Protein AF-A0A8D8A3Y2-F1 (afdb_monomer_lite)

Secondary structure (DSSP, 8-state):
---TTHHHHHHHHHHHHHHHHHHHHHHHHHHHHHTGGGGGSGGG-HHHHHHHHHHHTTTTS-HHHHHHHHHHHHHHHHHHHHTTPPPPGGGGGGHHHHSS--------SSHHHHHHH-

pLDDT: mean 88.88, std 10.58, range [57.19, 98.06]

Radius of gyration: 21.02 Å; chains: 1; bounding box: 39×53×50 Å

Foldseek 3Di:
DDCVCVLVVLLVVLQCLLVVLVVQLVVLVVVLVVVPPVSVDVVVVSVVSNVVSPVSCPPPHHSVRSNVSNVVSLVVQLVCLLVVHDGDPVNNVSVVVSPPPDPDQPDDPDPVSVVVVD

Organism: Culex pipiens (NCBI:txid7175)

InterPro domains:
  IPR012258 Acyl-CoA oxidase [PTHR10909] (6-107)
  IPR036250 Acyl-CoA dehydrogenase-like, C-terminal [SSF47203] (2-96)
  IPR055060 Acyl-CoA oxidase, C-alpha1 domain [PF22924] (3-75)

Sequence (118 aa):
GNTDRLPELHAMACCLKAVSSADTAAGVEVCRLSCGGHGYLTSANFLSMYGLATAASTYEGENTVLYLQTARYLVKVWNQALKGQQLMPTVRYLEQYATKSVKRFAWSDSTPVIIEAF

Structure (mmCIF, N/CA/C/O backbone):
data_AF-A0A8D8A3Y2-F1
#
_entry.id   AF-A0A8D8A3Y2-F1
#
loop_
_atom_site.group_PDB
_atom_site.id
_atom_site.type_symbol
_atom_site.label_atom_id
_atom_site.label_alt_id
_atom_site.label_comp_id
_atom_site.label_asym_id
_atom_site.label_entity_id
_atom_site.label_seq_id
_atom_site.pdbx_PDB_ins_code
_atom_site.Cartn_x
_atom_site.Cartn_y
_atom_site.Cartn_z
_atom_site.occupancy
_atom_site.B_iso_or_equiv
_atom_site.auth_seq_id
_atom_site.auth_comp_id
_atom_site.auth_asym_id
_atom_site.auth_atom_id
_atom_site.pdbx_PDB_model_num
ATOM 1 N N . GLY A 1 1 ? -8.765 22.107 18.031 1.00 63.91 1 GLY A N 1
ATOM 2 C CA . GLY A 1 1 ? -9.186 21.568 16.721 1.00 63.91 1 GLY A CA 1
ATOM 3 C C . GLY A 1 1 ? -9.783 20.192 16.928 1.00 63.91 1 GLY A C 1
ATOM 4 O O . GLY A 1 1 ? -9.346 19.517 17.847 1.00 63.91 1 GLY A O 1
ATOM 5 N N . ASN A 1 2 ? -10.790 19.800 16.145 1.00 73.88 2 ASN A N 1
ATOM 6 C CA . ASN A 1 2 ? -11.440 18.492 16.278 1.00 73.88 2 ASN A CA 1
ATOM 7 C C . ASN A 1 2 ? -10.566 17.393 15.639 1.00 73.88 2 ASN A C 1
ATOM 9 O O . ASN A 1 2 ? -10.385 17.387 14.423 1.00 73.88 2 ASN A O 1
ATOM 13 N N . THR A 1 3 ? -10.018 16.488 16.452 1.00 83.19 3 THR A N 1
ATOM 14 C CA . THR A 1 3 ? -9.116 15.405 16.018 1.00 83.19 3 THR A CA 1
ATOM 15 C C . THR A 1 3 ? -9.783 14.030 15.972 1.00 83.19 3 THR A C 1
ATOM 17 O O . THR A 1 3 ? -9.106 13.037 15.717 1.00 83.19 3 THR A O 1
ATOM 20 N N . ASP A 1 4 ? -11.099 13.946 16.175 1.00 83.44 4 ASP A N 1
ATOM 21 C CA . ASP A 1 4 ? -11.809 12.666 16.309 1.00 83.44 4 ASP A CA 1
ATOM 22 C C . ASP A 1 4 ? -11.752 11.815 15.029 1.00 83.44 4 ASP A C 1
ATOM 24 O O . ASP A 1 4 ? -11.751 10.587 15.085 1.00 83.44 4 ASP A O 1
ATOM 28 N N . ARG A 1 5 ? -11.632 12.465 13.863 1.00 86.62 5 ARG A N 1
ATOM 29 C CA . ARG A 1 5 ? -11.546 11.812 12.542 1.00 86.62 5 ARG A CA 1
ATOM 30 C C . ARG A 1 5 ? -10.128 11.464 12.098 1.00 86.62 5 ARG A C 1
ATOM 32 O O . ARG A 1 5 ? -9.951 10.812 11.073 1.00 86.62 5 ARG A O 1
ATOM 39 N N . LEU A 1 6 ? -9.108 11.892 12.839 1.00 91.31 6 LEU A N 1
ATOM 40 C CA . LEU A 1 6 ? -7.716 11.674 12.450 1.00 91.31 6 LEU A CA 1
ATOM 41 C C . LEU A 1 6 ? -7.354 10.179 12.315 1.00 91.31 6 LEU A C 1
ATOM 43 O O . LEU A 1 6 ? -6.690 9.833 11.338 1.00 91.31 6 LEU A O 1
ATOM 47 N N . PRO A 1 7 ? -7.813 9.270 13.205 1.00 90.75 7 PRO A N 1
ATOM 48 C CA . PRO A 1 7 ? -7.536 7.841 13.059 1.00 90.75 7 PRO A CA 1
ATOM 49 C C . PRO A 1 7 ? -8.178 7.221 11.811 1.00 90.75 7 PRO A C 1
ATOM 51 O O . PRO A 1 7 ? -7.564 6.371 11.173 1.00 90.75 7 PRO A O 1
ATOM 54 N N . GLU A 1 8 ? -9.392 7.656 11.460 1.00 91.12 8 GLU A N 1
ATOM 55 C CA . GLU A 1 8 ? -10.097 7.210 10.251 1.00 91.12 8 GLU A CA 1
ATOM 56 C C . GLU A 1 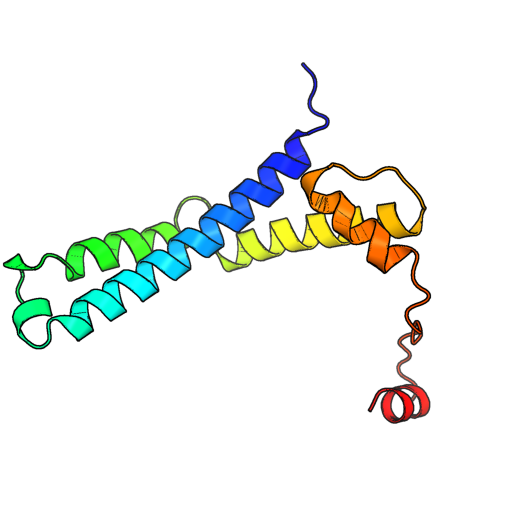8 ? -9.361 7.681 8.996 1.00 91.12 8 GLU A C 1
ATOM 58 O O . GLU A 1 8 ? -9.047 6.877 8.120 1.00 91.12 8 GLU A O 1
ATOM 63 N N . LEU A 1 9 ? -9.018 8.972 8.944 1.00 93.62 9 LEU A N 1
ATOM 64 C CA . LEU A 1 9 ? -8.286 9.554 7.824 1.00 93.62 9 LEU A CA 1
ATOM 65 C C . LEU A 1 9 ? -6.934 8.864 7.616 1.00 93.62 9 LEU A C 1
ATOM 67 O O . LEU A 1 9 ? -6.591 8.525 6.487 1.00 93.62 9 LEU A O 1
ATOM 71 N N . HIS A 1 10 ? -6.187 8.624 8.696 1.00 94.75 10 HIS A N 1
ATOM 72 C CA . HIS A 1 10 ? -4.898 7.943 8.629 1.00 94.75 10 HIS A CA 1
ATOM 73 C C . HIS A 1 10 ? -5.041 6.514 8.090 1.00 94.75 10 HIS A C 1
ATOM 75 O O . HIS A 1 10 ? -4.359 6.154 7.136 1.00 94.75 10 HIS A O 1
ATOM 81 N N . ALA A 1 11 ? -5.968 5.718 8.635 1.00 94.75 11 ALA A N 1
ATOM 82 C CA . ALA A 1 11 ? -6.171 4.342 8.185 1.00 94.75 11 ALA A CA 1
ATOM 83 C C . ALA A 1 11 ? -6.590 4.255 6.707 1.00 94.75 11 ALA A C 1
ATOM 85 O O . ALA A 1 11 ? -6.135 3.355 5.995 1.00 94.75 11 ALA A O 1
ATOM 86 N N . MET A 1 12 ? -7.423 5.195 6.246 1.00 94.50 12 MET A N 1
ATOM 87 C CA . MET A 1 12 ? -7.839 5.303 4.846 1.00 94.50 12 MET A CA 1
ATOM 88 C C . MET A 1 12 ? -6.687 5.725 3.935 1.00 94.50 12 MET A C 1
ATOM 90 O O . MET A 1 12 ? -6.505 5.122 2.880 1.00 94.50 12 MET A O 1
ATOM 94 N N . ALA A 1 13 ? -5.884 6.711 4.341 1.00 95.44 13 ALA A N 1
ATOM 95 C CA . ALA A 1 13 ? -4.725 7.162 3.576 1.00 95.44 13 ALA A CA 1
ATOM 96 C C . ALA A 1 13 ? -3.676 6.048 3.424 1.00 95.44 13 ALA A C 1
ATOM 98 O O . ALA A 1 13 ? -3.207 5.804 2.313 1.00 95.44 13 ALA A O 1
ATOM 99 N N . CYS A 1 14 ? -3.371 5.323 4.508 1.00 96.12 14 CYS A N 1
ATOM 100 C CA . CYS A 1 14 ? -2.452 4.182 4.482 1.00 96.12 14 CYS A CA 1
ATOM 101 C C . CYS A 1 14 ? -2.935 3.089 3.521 1.00 96.12 14 CYS A C 1
ATOM 103 O O . CYS A 1 14 ? -2.165 2.620 2.685 1.00 96.12 14 CYS A O 1
ATOM 105 N N . CYS A 1 15 ? -4.222 2.730 3.599 1.00 96.06 15 CYS A N 1
ATOM 106 C CA . CYS A 1 15 ? -4.827 1.735 2.716 1.00 96.06 15 CYS A CA 1
ATOM 107 C C . CYS A 1 15 ? -4.765 2.177 1.252 1.00 96.06 15 CYS A C 1
ATOM 109 O O . CYS A 1 15 ? -4.263 1.451 0.398 1.00 96.06 15 CYS A O 1
ATOM 111 N N . LEU A 1 16 ? -5.227 3.398 0.968 1.00 96.19 16 LEU A N 1
ATOM 112 C CA . LEU A 1 16 ? -5.289 3.929 -0.387 1.00 96.19 16 LEU A CA 1
ATOM 113 C C . LEU A 1 16 ? -3.903 3.996 -1.022 1.00 96.19 16 LEU A C 1
ATOM 115 O O . LEU A 1 16 ? -3.745 3.595 -2.172 1.00 96.19 16 LEU A O 1
ATOM 119 N N . LYS A 1 17 ? -2.888 4.451 -0.282 1.00 95.69 17 LYS A N 1
ATOM 120 C CA . LYS A 1 17 ? -1.511 4.488 -0.775 1.00 95.69 17 LYS A CA 1
ATOM 121 C C . LYS A 1 17 ? -0.984 3.085 -1.076 1.00 95.69 17 LYS A C 1
ATOM 123 O O . LYS A 1 17 ? -0.383 2.880 -2.129 1.00 95.69 17 LYS A O 1
ATOM 128 N N . ALA A 1 18 ? -1.215 2.121 -0.183 1.00 96.50 18 ALA A N 1
ATOM 129 C CA . ALA A 1 18 ? -0.726 0.756 -0.364 1.00 96.50 18 ALA A CA 1
ATOM 130 C C . ALA A 1 18 ? -1.373 0.061 -1.574 1.00 96.50 18 ALA A C 1
ATOM 132 O O . ALA A 1 18 ? -0.668 -0.543 -2.380 1.00 96.50 18 ALA A O 1
ATOM 133 N N . VAL A 1 19 ? -2.691 0.213 -1.743 1.00 96.69 19 VAL A N 1
ATOM 134 C CA . VAL A 1 19 ? -3.431 -0.352 -2.883 1.00 96.69 19 VAL A CA 1
ATOM 135 C C . VAL A 1 19 ? -3.040 0.345 -4.182 1.00 96.69 19 VAL A C 1
ATOM 137 O O . VAL A 1 19 ? -2.601 -0.308 -5.121 1.00 96.69 19 VAL A O 1
ATOM 140 N N . SER A 1 20 ? -3.124 1.677 -4.231 1.00 96.62 20 SER A N 1
ATOM 141 C CA . SER A 1 20 ? -2.854 2.425 -5.467 1.00 96.62 20 SER A CA 1
ATOM 142 C C . SER A 1 20 ? -1.424 2.246 -5.975 1.00 96.62 20 SER A C 1
ATOM 144 O O . SER A 1 20 ? -1.232 2.125 -7.182 1.00 96.62 20 SER A O 1
ATOM 146 N N . SER A 1 21 ? -0.420 2.192 -5.094 1.00 96.00 21 SER A N 1
ATOM 147 C CA . SER A 1 21 ? 0.973 1.953 -5.503 1.00 96.00 21 SER A CA 1
ATOM 148 C C . SER A 1 21 ? 1.177 0.548 -6.076 1.00 96.00 21 SER A C 1
ATOM 150 O O . SER A 1 21 ? 1.783 0.409 -7.141 1.00 96.00 21 SER A O 1
ATOM 152 N N . ALA A 1 22 ? 0.618 -0.478 -5.426 1.00 96.06 22 ALA A N 1
ATOM 153 C CA . ALA A 1 22 ? 0.677 -1.857 -5.904 1.00 96.06 22 ALA A CA 1
ATOM 154 C C . ALA A 1 22 ? -0.033 -2.020 -7.260 1.00 96.06 22 ALA A C 1
ATOM 156 O O . ALA A 1 22 ? 0.555 -2.552 -8.205 1.00 96.06 22 ALA A O 1
ATOM 157 N N . ASP A 1 23 ? -1.252 -1.490 -7.378 1.00 97.50 23 ASP A N 1
ATOM 158 C CA . ASP A 1 23 ? -2.044 -1.542 -8.608 1.00 97.50 23 ASP A CA 1
ATOM 159 C C . ASP A 1 23 ? -1.379 -0.763 -9.743 1.00 97.50 23 ASP A C 1
ATOM 161 O O . ASP A 1 23 ? -1.372 -1.218 -10.884 1.00 97.50 23 ASP A O 1
ATOM 165 N N . THR A 1 24 ? -0.767 0.387 -9.449 1.00 97.06 24 THR A N 1
ATOM 166 C CA . THR A 1 24 ? -0.041 1.168 -10.460 1.00 97.06 24 THR A CA 1
ATOM 167 C C . THR A 1 24 ? 1.155 0.385 -10.992 1.00 97.06 24 THR A C 1
ATOM 169 O O . THR A 1 24 ? 1.346 0.326 -12.205 1.00 97.06 24 THR A O 1
ATOM 172 N N . ALA A 1 25 ? 1.945 -0.252 -10.122 1.00 96.69 25 ALA A N 1
ATOM 173 C CA . ALA A 1 25 ? 3.085 -1.058 -10.554 1.00 96.69 25 ALA A CA 1
ATOM 174 C C . ALA A 1 25 ? 2.641 -2.234 -11.443 1.00 96.69 25 ALA A C 1
ATOM 176 O O . ALA A 1 25 ? 3.206 -2.441 -12.518 1.00 96.69 25 ALA A O 1
ATOM 177 N N . ALA A 1 26 ? 1.586 -2.949 -11.042 1.00 97.69 26 ALA A N 1
ATOM 178 C CA . ALA A 1 26 ? 1.014 -4.034 -11.836 1.00 97.69 26 ALA A CA 1
ATOM 179 C C . ALA A 1 26 ? 0.439 -3.532 -13.173 1.00 97.69 26 ALA A C 1
ATOM 181 O O . ALA A 1 26 ? 0.697 -4.115 -14.225 1.00 97.69 26 ALA A O 1
ATOM 182 N N . GLY A 1 27 ? -0.299 -2.422 -13.151 1.00 98.00 27 GLY A N 1
ATOM 183 C CA . GLY A 1 27 ? -0.918 -1.823 -14.330 1.00 98.00 27 GLY A CA 1
ATOM 184 C C . GLY A 1 27 ? 0.104 -1.351 -15.361 1.00 98.00 27 GLY A C 1
ATOM 185 O O . GLY A 1 27 ? -0.071 -1.601 -16.552 1.00 98.00 27 GLY A O 1
ATOM 186 N N . VAL A 1 28 ? 1.205 -0.731 -14.923 1.00 97.62 28 VAL A N 1
ATOM 187 C CA . VAL A 1 28 ? 2.300 -0.326 -15.820 1.00 97.62 28 VAL A CA 1
ATOM 188 C C . VAL A 1 28 ? 2.890 -1.537 -16.541 1.00 97.62 28 VAL A C 1
ATOM 190 O O . VAL A 1 28 ? 3.122 -1.468 -17.748 1.00 97.62 28 VAL A O 1
ATOM 193 N N . GLU A 1 29 ? 3.084 -2.654 -15.840 1.00 96.88 29 GLU A N 1
ATOM 194 C CA . GLU A 1 29 ? 3.625 -3.870 -16.448 1.00 96.88 29 GLU A CA 1
ATOM 195 C C . GLU A 1 29 ? 2.643 -4.505 -17.442 1.00 96.88 29 GLU A C 1
ATOM 197 O O . GLU A 1 29 ? 3.037 -4.889 -18.545 1.00 96.88 29 GLU A O 1
ATOM 202 N N . VAL A 1 30 ? 1.348 -4.535 -17.115 1.00 98.06 30 VAL A N 1
ATOM 203 C CA . VAL A 1 30 ? 0.300 -4.989 -18.043 1.00 98.06 30 VAL A CA 1
ATOM 204 C C . VAL A 1 30 ? 0.283 -4.132 -19.312 1.00 98.06 30 VAL A C 1
ATOM 206 O O . VAL A 1 30 ? 0.256 -4.672 -20.421 1.00 98.06 30 VAL A O 1
ATOM 209 N N . CYS A 1 31 ? 0.355 -2.806 -19.178 1.00 97.06 31 CYS A N 1
ATOM 210 C CA . CYS A 1 31 ? 0.430 -1.890 -20.316 1.00 97.06 31 CYS A CA 1
ATOM 211 C C . CYS A 1 31 ? 1.691 -2.132 -21.157 1.00 97.06 31 CYS A C 1
ATOM 213 O O . CYS A 1 31 ? 1.603 -2.220 -22.382 1.00 97.06 31 CYS A O 1
ATOM 215 N N . ARG A 1 32 ? 2.850 -2.313 -20.510 1.00 97.44 32 ARG A N 1
ATOM 216 C CA . ARG A 1 32 ? 4.118 -2.601 -21.189 1.00 97.44 32 ARG A CA 1
ATOM 217 C C . ARG A 1 32 ? 4.035 -3.880 -22.021 1.00 97.44 32 ARG A C 1
ATOM 219 O O . ARG A 1 32 ? 4.433 -3.878 -23.185 1.00 97.44 32 ARG A O 1
ATOM 226 N N . LEU A 1 33 ? 3.506 -4.956 -21.437 1.00 96.88 33 LEU A N 1
ATOM 227 C CA . LEU A 1 33 ? 3.328 -6.248 -22.103 1.00 96.88 33 LEU A CA 1
ATOM 228 C C . LEU A 1 33 ? 2.323 -6.166 -23.258 1.00 96.88 33 LEU A C 1
ATOM 230 O O . LEU A 1 33 ? 2.547 -6.765 -24.309 1.00 96.88 33 LEU A O 1
ATOM 234 N N . SER A 1 34 ? 1.264 -5.370 -23.101 1.00 97.19 34 SER A N 1
ATOM 235 C CA . SER A 1 34 ? 0.247 -5.151 -24.139 1.00 97.19 34 SER A CA 1
ATOM 236 C C . SER A 1 34 ? 0.810 -4.473 -25.395 1.00 97.19 34 SER A C 1
ATOM 238 O O . SER A 1 34 ? 0.292 -4.67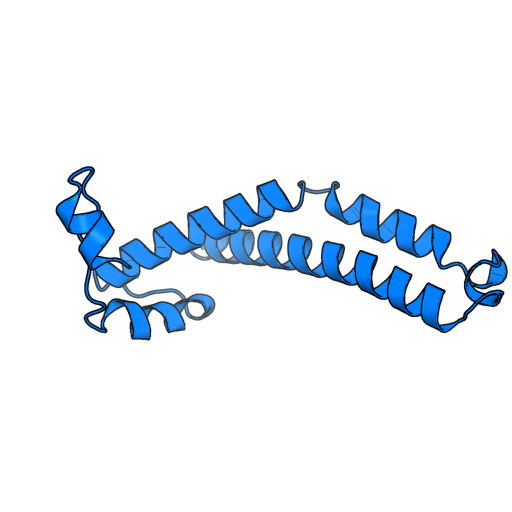5 -26.490 1.00 97.19 34 SER A O 1
ATOM 240 N N . CYS A 1 35 ? 1.901 -3.712 -25.268 1.00 96.06 35 CYS A N 1
ATOM 241 C CA . CYS A 1 35 ? 2.604 -3.096 -26.397 1.00 96.06 35 CYS A CA 1
ATOM 242 C C . CYS A 1 35 ? 3.614 -4.033 -27.096 1.00 96.06 35 CYS A C 1
ATOM 244 O O . CYS A 1 35 ? 4.275 -3.620 -28.056 1.00 96.06 35 CYS A O 1
ATOM 246 N N . GLY A 1 36 ? 3.772 -5.278 -26.632 1.00 95.81 36 GLY A N 1
ATOM 247 C CA . GLY A 1 36 ? 4.735 -6.236 -27.177 1.00 95.81 36 GLY A CA 1
ATOM 248 C C . GLY A 1 36 ? 6.175 -5.709 -27.139 1.00 95.81 36 GLY A C 1
ATOM 249 O O . GLY A 1 36 ? 6.587 -5.040 -26.192 1.00 95.81 36 GLY A O 1
ATOM 250 N N . GLY A 1 37 ? 6.955 -5.977 -28.193 1.00 95.19 37 GLY A N 1
ATOM 251 C CA . GLY A 1 37 ? 8.360 -5.551 -28.272 1.00 95.19 37 GLY A CA 1
ATOM 252 C C . GLY A 1 37 ? 8.563 -4.031 -28.199 1.00 95.19 37 GLY A C 1
ATOM 253 O O . GLY A 1 37 ? 9.553 -3.573 -27.633 1.00 95.19 37 GLY A O 1
ATOM 254 N N . HIS A 1 38 ? 7.601 -3.239 -28.685 1.00 95.38 38 HIS A N 1
ATOM 255 C CA . HIS A 1 38 ? 7.670 -1.775 -28.616 1.00 95.38 38 HIS A CA 1
ATOM 256 C C . HIS A 1 38 ? 7.601 -1.257 -27.177 1.00 95.38 38 HIS A C 1
ATOM 258 O O . HIS A 1 38 ? 8.191 -0.223 -26.876 1.00 95.38 38 HIS A O 1
ATOM 264 N N . GLY A 1 39 ? 6.950 -1.998 -26.273 1.00 95.12 39 GLY A N 1
ATOM 265 C CA . GLY A 1 39 ? 6.908 -1.667 -24.850 1.00 95.12 39 GLY A CA 1
ATOM 266 C C . GLY A 1 39 ? 8.274 -1.749 -24.158 1.00 95.12 39 GLY A C 1
ATOM 267 O O . GLY A 1 39 ? 8.437 -1.187 -23.079 1.00 95.12 39 GLY A O 1
ATOM 268 N N . TYR A 1 40 ? 9.264 -2.420 -24.761 1.00 94.94 40 TYR A N 1
ATOM 269 C CA . TYR A 1 40 ? 10.633 -2.495 -24.235 1.00 94.94 40 TYR A CA 1
ATOM 270 C C . TYR A 1 40 ? 11.519 -1.321 -24.680 1.00 94.94 40 TYR A C 1
ATOM 272 O O . TYR A 1 40 ? 12.604 -1.117 -24.138 1.00 94.94 40 TYR A O 1
ATOM 280 N N . LEU A 1 41 ? 11.077 -0.534 -25.664 1.00 96.25 41 LEU A N 1
ATOM 281 C CA . LEU A 1 41 ? 11.838 0.616 -26.134 1.00 96.25 41 LEU A CA 1
ATOM 282 C C . LEU A 1 41 ? 11.836 1.724 -25.079 1.00 96.25 41 LEU A C 1
ATOM 284 O O . LEU A 1 41 ? 10.800 2.045 -24.498 1.00 96.25 41 LEU A O 1
ATOM 288 N N . THR A 1 42 ? 12.976 2.394 -24.909 1.00 94.75 42 THR A N 1
ATOM 289 C CA . THR A 1 42 ? 13.092 3.571 -24.032 1.00 94.75 42 THR A CA 1
ATOM 290 C C . THR A 1 42 ? 12.082 4.662 -24.401 1.00 94.75 42 THR A C 1
ATOM 292 O O . THR A 1 42 ? 11.579 5.355 -23.522 1.00 94.75 42 THR A O 1
ATOM 295 N N . SER A 1 43 ? 11.709 4.770 -25.683 1.00 95.25 43 SER A N 1
ATOM 296 C CA . SER A 1 43 ? 10.686 5.705 -26.166 1.00 95.25 43 SER A CA 1
ATOM 297 C C . SER A 1 43 ? 9.282 5.437 -25.611 1.00 95.25 43 SER A C 1
ATOM 299 O O . SER A 1 43 ? 8.478 6.361 -25.562 1.00 95.25 43 SER A O 1
ATOM 301 N N . ALA A 1 44 ? 8.976 4.205 -25.187 1.00 94.44 44 ALA A N 1
ATOM 302 C CA . ALA A 1 44 ? 7.703 3.858 -24.551 1.00 94.44 44 ALA A CA 1
ATOM 303 C C . ALA A 1 44 ? 7.670 4.204 -23.049 1.00 94.44 44 ALA A C 1
ATOM 305 O O . ALA A 1 44 ? 6.603 4.219 -22.446 1.00 94.44 44 ALA A O 1
ATOM 306 N N . ASN A 1 45 ? 8.829 4.488 -22.440 1.00 95.94 45 ASN A N 1
ATOM 307 C CA . ASN A 1 45 ? 9.003 4.989 -21.070 1.00 95.94 45 ASN A CA 1
ATOM 308 C C . ASN A 1 45 ? 8.400 4.135 -19.923 1.00 95.94 45 ASN A C 1
ATOM 310 O O . ASN A 1 45 ? 8.422 4.550 -18.763 1.00 95.94 45 ASN A O 1
ATOM 314 N N . PHE A 1 46 ? 7.920 2.919 -20.201 1.00 97.06 46 PHE A N 1
ATOM 315 C CA . PHE A 1 46 ? 7.323 2.045 -19.185 1.00 97.06 46 PHE A CA 1
ATOM 316 C C . PHE A 1 46 ? 8.300 1.653 -18.070 1.00 97.06 46 PHE A C 1
ATOM 318 O O . PHE A 1 46 ? 7.886 1.549 -16.920 1.00 97.06 46 PHE A O 1
ATOM 325 N N . LEU A 1 47 ? 9.594 1.489 -18.371 1.00 93.75 47 LEU A N 1
ATOM 326 C CA . LEU A 1 47 ? 10.603 1.133 -17.366 1.00 93.75 47 LEU A CA 1
ATOM 327 C C . LEU A 1 47 ? 10.744 2.214 -16.282 1.00 93.75 47 LEU A C 1
ATOM 329 O O . LEU A 1 47 ? 10.764 1.900 -15.093 1.00 93.75 47 LEU A O 1
ATOM 333 N N . SER A 1 48 ? 10.782 3.488 -16.682 1.00 95.94 48 SER A N 1
ATOM 334 C CA . SER A 1 48 ? 10.851 4.621 -15.751 1.00 95.94 48 SER A CA 1
ATOM 335 C C . SER A 1 48 ? 9.582 4.723 -14.906 1.00 95.94 48 SER A C 1
ATOM 337 O O . SER A 1 48 ? 9.655 4.910 -13.692 1.00 95.94 48 SER A O 1
ATOM 339 N N . MET A 1 49 ? 8.412 4.560 -15.535 1.00 95.94 49 MET A N 1
ATOM 340 C CA . MET A 1 49 ? 7.123 4.569 -14.836 1.00 95.94 49 MET A CA 1
ATOM 341 C C . MET A 1 49 ? 7.028 3.431 -13.816 1.00 95.94 49 MET A C 1
ATOM 343 O O . MET A 1 49 ? 6.598 3.653 -12.687 1.00 95.94 49 MET A O 1
ATOM 347 N N . TYR A 1 50 ? 7.477 2.231 -14.189 1.00 96.94 50 TYR A N 1
ATOM 348 C CA . TYR A 1 50 ? 7.493 1.069 -13.308 1.00 96.94 50 TYR A CA 1
ATOM 349 C C . TYR A 1 50 ? 8.444 1.281 -12.124 1.00 96.94 50 TYR A C 1
ATOM 351 O O . TYR A 1 50 ? 8.090 0.986 -10.983 1.00 96.94 50 TYR A O 1
ATOM 359 N N . GLY A 1 51 ? 9.620 1.870 -12.366 1.00 95.88 51 GLY A N 1
ATOM 360 C CA . GLY A 1 51 ? 10.561 2.248 -11.311 1.00 95.88 51 GLY A CA 1
ATOM 361 C C . GLY A 1 51 ? 9.950 3.218 -10.295 1.00 95.88 51 GLY A C 1
ATOM 362 O O . GLY A 1 51 ? 10.058 2.995 -9.094 1.00 95.88 51 GLY A O 1
ATOM 363 N N . LEU A 1 52 ? 9.238 4.250 -10.757 1.00 94.75 52 LEU A N 1
ATOM 364 C CA . LEU A 1 52 ? 8.553 5.195 -9.866 1.00 94.75 52 LEU A CA 1
ATOM 365 C C . LEU A 1 52 ? 7.413 4.531 -9.081 1.00 94.75 52 LEU A C 1
ATOM 367 O O . LEU A 1 52 ? 7.294 4.740 -7.874 1.00 94.75 52 LEU A O 1
ATOM 371 N N . ALA A 1 53 ? 6.598 3.713 -9.749 1.00 94.31 53 ALA A N 1
ATOM 372 C CA . ALA A 1 53 ? 5.470 3.027 -9.123 1.00 94.31 53 ALA A CA 1
ATOM 373 C C . ALA A 1 53 ? 5.921 2.030 -8.042 1.00 94.31 53 ALA A C 1
ATOM 375 O O . ALA A 1 53 ? 5.375 2.009 -6.942 1.00 94.31 53 ALA A O 1
ATOM 376 N N . THR A 1 54 ? 6.958 1.240 -8.323 1.00 95.38 54 THR A N 1
ATOM 377 C CA . THR A 1 54 ? 7.517 0.275 -7.361 1.00 95.38 54 THR A CA 1
ATOM 378 C C . THR A 1 54 ? 8.227 0.960 -6.198 1.00 95.38 54 THR A C 1
ATOM 380 O O . THR A 1 54 ? 8.119 0.506 -5.060 1.00 95.38 54 THR A O 1
ATOM 383 N N . ALA A 1 55 ? 8.896 2.087 -6.442 1.00 95.75 55 ALA A N 1
ATOM 384 C CA . ALA A 1 55 ? 9.503 2.879 -5.380 1.00 95.75 55 ALA A CA 1
ATOM 385 C C . ALA A 1 55 ? 8.442 3.479 -4.438 1.00 95.75 55 ALA A C 1
ATOM 387 O O . ALA A 1 55 ? 8.612 3.456 -3.214 1.00 95.75 55 ALA A O 1
ATOM 388 N N . ALA A 1 56 ? 7.301 3.916 -4.987 1.00 93.69 56 ALA A N 1
ATOM 389 C CA . ALA A 1 56 ? 6.161 4.380 -4.201 1.00 93.69 56 ALA A CA 1
ATOM 390 C C . ALA A 1 56 ? 5.615 3.301 -3.254 1.00 93.69 56 ALA A C 1
ATOM 392 O O . ALA A 1 56 ? 5.108 3.655 -2.199 1.00 93.69 56 ALA A O 1
ATOM 393 N N . SER A 1 57 ? 5.774 2.004 -3.539 1.00 93.62 57 SER A N 1
ATOM 394 C CA . SER A 1 57 ? 5.392 0.923 -2.611 1.00 93.62 57 SER A CA 1
ATOM 395 C C . SER A 1 57 ? 6.224 0.885 -1.320 1.00 93.62 57 SER A C 1
ATOM 397 O O . SER A 1 57 ? 5.796 0.290 -0.332 1.00 93.62 57 SER A O 1
ATOM 399 N N . THR A 1 58 ? 7.382 1.550 -1.299 1.00 94.56 58 THR A N 1
ATOM 400 C CA . THR A 1 58 ? 8.311 1.566 -0.156 1.00 94.56 58 THR A CA 1
ATOM 401 C C . THR A 1 58 ? 8.369 2.931 0.525 1.00 94.56 58 THR A C 1
ATOM 403 O O . 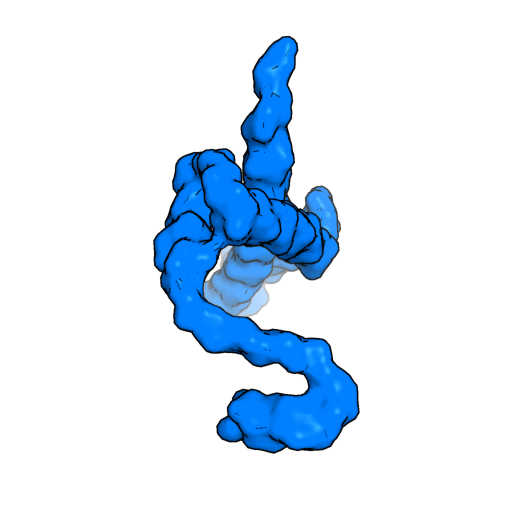THR A 1 58 ? 8.393 3.014 1.754 1.00 94.56 58 THR A O 1
ATOM 406 N N . TYR A 1 59 ? 8.391 4.013 -0.255 1.00 89.31 59 TYR A N 1
ATOM 407 C CA . TYR A 1 59 ? 8.429 5.373 0.285 1.00 89.31 59 TYR A CA 1
ATOM 408 C C . TYR A 1 59 ? 7.124 5.712 1.024 1.00 89.31 59 TYR A C 1
ATOM 410 O O . TYR A 1 59 ? 6.067 5.156 0.725 1.00 89.31 59 TYR A O 1
ATOM 418 N N . GLU A 1 60 ? 7.204 6.595 2.025 1.00 89.69 60 GLU A N 1
ATOM 419 C CA . GLU A 1 60 ? 6.075 6.987 2.897 1.00 89.69 60 GLU A CA 1
ATOM 420 C C . GLU A 1 60 ? 5.413 5.826 3.675 1.00 89.69 60 GLU A C 1
ATOM 422 O O . GLU A 1 60 ? 4.303 5.949 4.192 1.00 89.69 60 GLU A O 1
ATOM 427 N N . GLY A 1 61 ? 6.113 4.692 3.785 1.00 91.75 61 GLY A N 1
ATOM 428 C CA . GLY A 1 61 ? 5.675 3.493 4.492 1.00 91.75 61 GLY A CA 1
ATOM 429 C C . GLY A 1 61 ? 5.540 2.306 3.549 1.00 91.75 61 GLY A C 1
ATOM 430 O O . GLY A 1 61 ? 4.864 2.384 2.527 1.00 91.75 61 GLY A O 1
ATOM 431 N N . GLU A 1 62 ? 6.173 1.192 3.901 1.00 96.38 62 GLU A N 1
ATOM 432 C CA . GLU A 1 62 ? 6.087 -0.041 3.119 1.00 96.38 62 GLU A CA 1
ATOM 433 C C . GLU A 1 62 ? 4.649 -0.586 3.129 1.00 96.38 62 GLU A C 1
ATOM 435 O O . GLU A 1 62 ? 3.955 -0.540 4.149 1.00 96.38 62 GLU A O 1
ATOM 440 N N . ASN A 1 63 ? 4.179 -1.063 1.976 1.00 94.75 63 ASN A N 1
ATOM 441 C CA . ASN A 1 63 ? 2.774 -1.415 1.769 1.00 94.75 63 ASN A CA 1
ATOM 442 C C . ASN A 1 63 ? 2.228 -2.417 2.798 1.00 94.75 63 ASN A C 1
ATOM 444 O O . ASN A 1 63 ? 1.132 -2.211 3.315 1.00 94.75 63 ASN A O 1
ATOM 448 N N . THR A 1 64 ? 2.980 -3.456 3.160 1.00 96.06 64 THR A N 1
ATOM 449 C CA . THR A 1 64 ? 2.584 -4.433 4.188 1.00 96.06 64 THR A CA 1
ATOM 450 C C . THR A 1 64 ? 2.430 -3.775 5.556 1.00 96.06 64 THR A C 1
ATOM 452 O O . THR A 1 64 ? 1.438 -4.006 6.252 1.00 96.06 64 THR A O 1
ATOM 455 N N . VAL A 1 65 ? 3.358 -2.897 5.942 1.00 97.00 65 VAL A N 1
ATOM 456 C CA . VAL A 1 65 ? 3.258 -2.120 7.187 1.00 97.00 65 VAL A CA 1
ATOM 457 C C . VAL A 1 65 ? 2.007 -1.237 7.196 1.00 97.00 65 VAL A C 1
ATOM 459 O O . VAL A 1 65 ? 1.302 -1.186 8.211 1.00 97.00 65 VAL A O 1
ATOM 462 N N . LEU A 1 66 ? 1.695 -0.577 6.080 1.00 96.88 66 LEU A N 1
ATOM 463 C CA . LEU A 1 66 ? 0.504 0.265 5.945 1.00 96.88 66 LEU A CA 1
ATOM 464 C C . LEU A 1 66 ? -0.788 -0.557 5.999 1.00 96.88 66 LEU A C 1
ATOM 466 O O . LEU A 1 66 ? -1.714 -0.187 6.724 1.00 96.88 66 LEU A O 1
ATOM 470 N N . TYR A 1 67 ? -0.827 -1.723 5.348 1.00 96.88 67 TYR A N 1
ATOM 471 C CA . TYR A 1 67 ? -1.941 -2.662 5.482 1.00 96.88 67 TYR A CA 1
ATOM 472 C C . TYR A 1 67 ? -2.147 -3.091 6.935 1.00 96.88 67 TYR A C 1
ATOM 474 O O . TYR A 1 67 ? -3.281 -3.121 7.411 1.00 96.88 67 TYR A O 1
ATOM 482 N N . LEU A 1 68 ? -1.072 -3.346 7.686 1.00 96.81 68 LEU A N 1
ATOM 483 C CA . LEU A 1 68 ? -1.164 -3.676 9.111 1.00 96.81 68 LEU A CA 1
ATOM 484 C C . LEU A 1 68 ? -1.656 -2.499 9.967 1.00 96.81 68 LEU 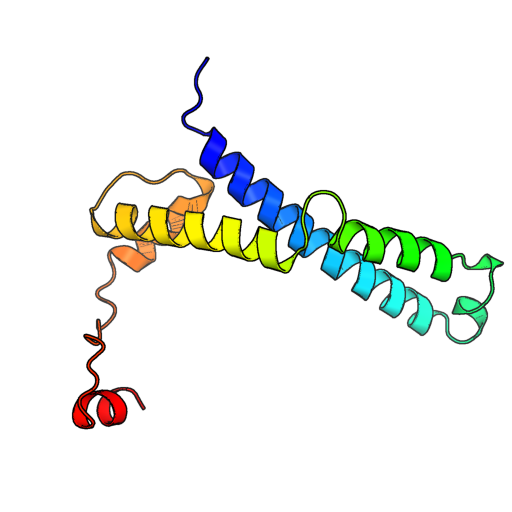A C 1
ATOM 486 O O . LEU A 1 68 ? -2.293 -2.713 11.001 1.00 96.81 68 LEU A O 1
ATOM 490 N N . GLN A 1 69 ? -1.367 -1.250 9.595 1.00 95.94 69 GLN A N 1
ATOM 491 C CA . GLN A 1 69 ? -1.938 -0.075 10.267 1.00 95.94 69 GLN A CA 1
ATOM 492 C C . GLN A 1 69 ? -3.448 0.022 10.021 1.00 95.94 69 GLN A C 1
ATOM 494 O O . GLN A 1 69 ? -4.215 0.150 10.980 1.00 95.94 69 GLN A O 1
ATOM 499 N N . THR A 1 70 ? -3.887 -0.135 8.771 1.00 95.62 70 THR A N 1
ATOM 500 C CA . THR A 1 70 ? -5.312 -0.173 8.421 1.00 95.62 70 THR A CA 1
ATOM 501 C C . THR A 1 70 ? -6.022 -1.348 9.100 1.00 95.62 70 THR A C 1
ATOM 503 O O . THR A 1 70 ? -7.082 -1.159 9.692 1.00 95.62 70 THR A O 1
ATOM 506 N N . ALA A 1 71 ? -5.426 -2.543 9.112 1.00 96.12 71 ALA A N 1
ATOM 507 C CA . ALA A 1 71 ? -5.995 -3.725 9.758 1.00 96.12 71 ALA A CA 1
ATOM 508 C C . ALA A 1 71 ? -6.195 -3.518 11.267 1.00 96.12 71 ALA A C 1
ATOM 510 O O . ALA A 1 71 ? -7.262 -3.820 11.800 1.00 96.12 71 ALA A O 1
ATOM 511 N N . ARG A 1 72 ? -5.208 -2.933 11.960 1.00 95.88 72 ARG A N 1
ATOM 512 C CA . ARG A 1 72 ? -5.329 -2.586 13.388 1.00 95.88 72 ARG A CA 1
ATOM 513 C C . ARG A 1 72 ? -6.488 -1.625 13.647 1.00 95.88 72 ARG A C 1
ATOM 515 O O . ARG A 1 72 ? -7.229 -1.811 14.614 1.00 95.88 72 ARG A O 1
ATOM 522 N N . TYR A 1 73 ? -6.673 -0.629 12.781 1.00 95.06 73 TYR A N 1
ATOM 523 C CA . TYR A 1 73 ? -7.822 0.272 12.856 1.00 95.06 73 TYR A CA 1
ATOM 524 C C . TYR A 1 73 ? -9.149 -0.474 12.640 1.00 95.06 73 TYR A C 1
ATOM 526 O O . TYR A 1 73 ? -10.058 -0.336 13.458 1.00 95.06 73 TYR A O 1
ATOM 534 N N . LEU A 1 74 ? -9.245 -1.322 11.612 1.00 93.88 74 LEU A N 1
ATOM 535 C CA . LEU A 1 74 ? -10.455 -2.097 1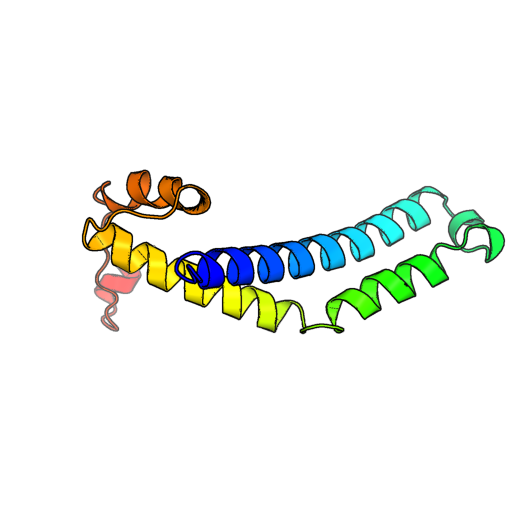1.317 1.00 93.88 74 LEU A CA 1
ATOM 536 C C . LEU A 1 74 ? -10.841 -3.035 12.466 1.00 93.88 74 LEU A C 1
ATOM 538 O O . LEU A 1 74 ? -12.003 -3.062 12.860 1.00 93.88 74 LEU A O 1
ATOM 542 N N . VAL A 1 75 ? -9.883 -3.745 13.071 1.00 94.00 75 VAL A N 1
ATOM 543 C CA . VAL A 1 75 ? -10.136 -4.612 14.238 1.00 94.00 75 VAL A CA 1
ATOM 544 C C . VAL A 1 75 ? -10.614 -3.798 15.444 1.00 94.00 75 VAL A C 1
ATOM 546 O O . VAL A 1 75 ? -11.510 -4.224 16.177 1.00 94.00 75 VAL A O 1
ATOM 549 N N . LYS A 1 76 ? -10.055 -2.601 15.661 1.00 93.00 76 LYS A N 1
ATOM 550 C CA . LYS A 1 76 ? -10.509 -1.699 16.728 1.00 93.00 76 LYS A CA 1
ATOM 551 C C . LYS A 1 76 ? -11.962 -1.277 16.508 1.00 93.00 76 LYS A C 1
ATOM 553 O O . LYS A 1 76 ? -12.765 -1.403 17.429 1.00 93.00 76 LYS A O 1
ATOM 558 N N . VAL A 1 77 ? -12.297 -0.820 15.305 1.00 93.00 77 VAL A N 1
ATOM 559 C CA . VAL A 1 77 ? -13.657 -0.409 14.920 1.00 93.00 77 VAL A CA 1
ATOM 560 C C . VAL A 1 77 ? -14.631 -1.586 14.992 1.00 93.00 77 VAL A C 1
ATOM 562 O O . VAL A 1 77 ? -15.737 -1.435 15.498 1.00 93.00 77 VAL A O 1
ATOM 565 N N . TRP A 1 78 ? -14.215 -2.782 14.578 1.00 91.69 78 TRP A N 1
ATOM 566 C CA . TRP A 1 78 ? -15.023 -3.992 14.703 1.00 91.69 78 TRP A CA 1
ATOM 567 C C . TRP A 1 78 ? -15.410 -4.268 16.158 1.00 91.69 78 TRP A C 1
ATOM 569 O O . TRP A 1 78 ? -16.581 -4.466 16.468 1.00 91.69 78 TRP A O 1
ATOM 579 N N . ASN A 1 79 ? -14.455 -4.186 17.087 1.00 90.75 79 ASN A N 1
ATOM 580 C CA . ASN A 1 79 ? -14.739 -4.335 18.515 1.00 90.75 79 ASN A CA 1
ATOM 581 C C . ASN A 1 79 ? -15.683 -3.251 19.063 1.00 90.75 79 ASN A C 1
ATOM 583 O O . ASN A 1 79 ? -16.441 -3.520 19.994 1.00 90.75 79 ASN A O 1
ATOM 587 N N . GLN A 1 80 ? -15.651 -2.035 18.510 1.00 90.75 80 GLN A N 1
ATOM 588 C CA . GLN A 1 80 ? -16.608 -0.973 18.848 1.00 90.75 80 GLN A CA 1
ATOM 589 C C . GLN A 1 80 ? -18.012 -1.314 18.332 1.00 90.75 80 GLN A C 1
ATOM 591 O O . GLN A 1 80 ? -18.981 -1.198 19.083 1.00 90.75 80 GLN A O 1
ATOM 596 N N . ALA A 1 81 ? -18.106 -1.837 17.107 1.00 90.69 81 ALA A N 1
ATOM 597 C CA . ALA A 1 81 ? -19.352 -2.302 16.504 1.00 90.69 81 ALA A CA 1
ATOM 598 C C . ALA A 1 81 ? -20.003 -3.413 17.343 1.00 90.69 81 ALA A C 1
ATOM 600 O O . ALA A 1 81 ? -21.199 -3.370 17.620 1.00 90.69 81 ALA A O 1
ATOM 601 N N . LEU A 1 82 ? -19.203 -4.372 17.828 1.00 87.69 82 LEU A N 1
ATOM 602 C CA . LEU A 1 82 ? -19.674 -5.448 18.709 1.00 87.69 82 LEU A CA 1
ATOM 603 C C . LEU A 1 82 ? -20.223 -4.939 20.048 1.00 87.69 82 LEU A C 1
ATOM 605 O O . LEU A 1 82 ? -21.066 -5.596 20.653 1.00 87.69 82 LEU A O 1
ATOM 609 N N . LYS A 1 83 ? -19.743 -3.784 20.519 1.00 89.06 83 LYS A N 1
ATOM 610 C CA . LYS A 1 83 ? -20.227 -3.116 21.735 1.00 89.06 83 LYS A CA 1
ATOM 611 C C . LYS A 1 83 ? -21.437 -2.210 21.472 1.00 89.06 83 LYS A C 1
ATOM 613 O O . LYS A 1 83 ? -21.881 -1.538 22.397 1.00 89.06 83 LYS A O 1
ATOM 618 N N . GLY A 1 84 ? -21.941 -2.154 20.236 1.00 84.75 84 GLY A N 1
ATOM 619 C CA . GLY A 1 84 ? -23.040 -1.271 19.843 1.00 84.75 84 GLY A CA 1
ATOM 620 C C . GLY A 1 84 ? -22.668 0.214 19.844 1.00 84.75 84 GLY A C 1
ATOM 621 O O . GLY A 1 84 ? -23.546 1.062 19.973 1.00 84.75 84 GLY A O 1
ATOM 622 N N . GLN A 1 85 ? -21.375 0.546 19.748 1.00 87.56 85 GLN A N 1
ATOM 623 C CA . GLN A 1 85 ? -20.936 1.937 19.642 1.00 87.56 85 GLN A CA 1
ATOM 624 C C . GLN A 1 85 ? -21.192 2.464 18.230 1.00 87.56 85 GLN A C 1
ATOM 626 O O . GLN A 1 85 ? -21.031 1.733 17.255 1.00 87.56 85 GLN A O 1
ATOM 631 N N . GLN A 1 86 ? -21.548 3.746 18.127 1.00 85.81 86 GLN A N 1
ATOM 632 C CA . GLN A 1 86 ? -21.758 4.400 16.839 1.00 85.81 86 GLN A CA 1
ATOM 633 C C . GLN A 1 86 ? -20.437 4.476 16.065 1.00 85.81 86 GLN A C 1
ATOM 635 O O . GLN A 1 86 ? -19.470 5.083 16.534 1.00 85.81 86 GLN A O 1
ATOM 640 N N . LEU A 1 87 ? -20.401 3.878 14.874 1.00 88.56 87 LEU A N 1
ATOM 641 C CA . LEU A 1 87 ? -19.223 3.916 14.014 1.00 88.56 87 LEU A CA 1
ATOM 642 C C . LEU A 1 87 ? -19.187 5.169 13.130 1.00 88.56 87 LEU A C 1
ATOM 644 O O . LEU A 1 87 ? -20.203 5.821 12.869 1.00 88.56 87 LEU A O 1
ATOM 648 N N . MET A 1 88 ? -17.996 5.487 12.618 1.00 87.50 88 MET A N 1
ATOM 649 C CA . MET A 1 88 ? -17.832 6.537 11.609 1.00 87.50 88 MET A CA 1
ATOM 650 C C . MET A 1 88 ? -18.475 6.111 10.272 1.00 87.50 88 MET A C 1
ATOM 652 O O . MET A 1 88 ? -18.535 4.912 9.978 1.00 87.50 88 MET A O 1
ATOM 656 N N . PRO A 1 89 ? -18.935 7.057 9.429 1.00 88.69 89 PRO A N 1
ATOM 657 C CA . PRO A 1 89 ? -19.695 6.740 8.217 1.00 88.69 89 PRO A CA 1
ATOM 658 C C . PRO A 1 89 ? -18.996 5.772 7.252 1.00 88.69 89 PRO A C 1
ATOM 660 O O . PRO A 1 89 ? -19.652 4.885 6.712 1.00 88.69 89 PRO A O 1
ATOM 663 N N . THR A 1 90 ? -17.677 5.893 7.073 1.00 90.31 90 THR A N 1
ATOM 664 C CA . THR A 1 90 ? -16.902 5.091 6.105 1.00 90.31 90 THR A CA 1
ATOM 665 C C . THR A 1 90 ? -16.855 3.607 6.471 1.00 90.31 90 THR A C 1
ATOM 667 O O . THR A 1 90 ? -16.781 2.742 5.604 1.00 90.31 90 THR A O 1
ATOM 670 N N . VAL A 1 91 ? -16.937 3.300 7.767 1.00 91.69 91 VAL A N 1
ATOM 671 C CA . VAL A 1 91 ? -16.862 1.939 8.321 1.00 91.69 91 VAL A CA 1
ATOM 672 C C . VAL A 1 91 ? -18.201 1.442 8.863 1.00 91.69 91 VAL A C 1
ATOM 674 O O . VAL A 1 91 ? -18.291 0.325 9.367 1.00 91.69 91 VAL A O 1
ATOM 677 N N . ARG A 1 92 ? -19.270 2.233 8.722 1.00 90.50 92 ARG A N 1
ATOM 678 C CA . ARG A 1 92 ? -20.611 1.911 9.228 1.00 90.50 92 ARG A CA 1
ATOM 679 C C . ARG A 1 92 ? -21.173 0.608 8.664 1.00 90.50 92 ARG A C 1
ATOM 681 O O . ARG A 1 92 ? -21.948 -0.069 9.330 1.00 90.50 92 ARG A O 1
ATOM 688 N N . TYR A 1 93 ? -20.751 0.214 7.462 1.00 90.38 93 TYR A N 1
ATOM 689 C CA . TYR A 1 93 ? -21.145 -1.064 6.866 1.00 90.38 93 TYR A CA 1
ATOM 690 C C . TYR A 1 93 ? -20.806 -2.267 7.768 1.00 90.38 93 TYR A C 1
ATOM 692 O O . TYR A 1 93 ? -21.504 -3.275 7.708 1.00 90.38 93 TYR A O 1
ATOM 700 N N . LEU A 1 94 ? -19.797 -2.155 8.644 1.00 89.50 94 LEU A N 1
ATOM 701 C CA . LEU A 1 94 ? -19.433 -3.199 9.604 1.00 89.50 94 LEU A CA 1
ATOM 702 C C . LEU A 1 94 ? -20.534 -3.466 10.639 1.00 89.50 94 LEU A C 1
ATOM 704 O O . LEU A 1 94 ? -20.670 -4.607 11.077 1.00 89.50 94 LEU A O 1
ATOM 708 N N . GLU A 1 95 ? -21.356 -2.468 10.989 1.00 87.94 95 GLU A N 1
ATOM 709 C CA . GLU A 1 95 ? -22.478 -2.636 11.928 1.00 87.94 95 GLU A CA 1
ATOM 710 C C . GLU A 1 95 ? -23.435 -3.729 11.435 1.00 87.94 95 GLU A C 1
ATOM 712 O O . GLU A 1 95 ? -23.818 -4.609 12.201 1.00 87.94 95 GLU A O 1
ATOM 717 N N . GLN A 1 96 ? -23.729 -3.756 10.129 1.00 84.50 96 GLN A N 1
ATOM 718 C CA . GLN A 1 96 ? -24.649 -4.725 9.518 1.00 84.50 96 GLN A CA 1
ATOM 719 C C . GLN A 1 96 ? -24.209 -6.184 9.700 1.00 84.50 96 GLN A C 1
ATOM 721 O O . GLN A 1 96 ? -25.044 -7.090 9.665 1.00 84.50 96 GLN A O 1
ATOM 726 N N . TYR A 1 97 ? -22.908 -6.416 9.864 1.00 83.44 97 TYR A N 1
ATOM 727 C CA . TYR A 1 97 ? -22.328 -7.742 10.057 1.00 83.44 97 TYR A CA 1
ATOM 728 C C . TYR A 1 97 ? -22.047 -8.036 11.528 1.00 83.44 97 TYR A C 1
ATOM 730 O O . TYR A 1 97 ? -22.155 -9.184 11.944 1.00 83.44 97 TYR A O 1
ATOM 738 N N . ALA A 1 98 ? -21.746 -7.010 12.325 1.00 80.44 98 ALA A N 1
ATOM 739 C CA . ALA A 1 98 ? -21.540 -7.131 13.762 1.00 80.44 98 ALA A CA 1
ATOM 740 C C . ALA A 1 98 ? -22.820 -7.548 14.508 1.00 80.44 98 ALA A C 1
ATOM 742 O O . ALA A 1 98 ? -22.741 -8.306 15.474 1.00 80.44 98 ALA A O 1
ATOM 743 N N . THR A 1 99 ? -23.991 -7.067 14.069 1.00 71.25 99 THR A N 1
ATOM 744 C CA . THR A 1 99 ? -25.285 -7.387 14.702 1.00 71.25 99 THR A CA 1
ATOM 745 C C . THR A 1 99 ? -25.873 -8.718 14.235 1.00 71.25 99 THR A C 1
ATOM 747 O O . THR A 1 99 ? -26.719 -9.292 14.919 1.00 71.25 99 THR A O 1
ATOM 750 N N . LYS A 1 100 ? -25.447 -9.232 13.075 1.00 69.31 100 LYS A N 1
ATOM 751 C CA . LYS A 1 100 ? -25.837 -10.575 12.639 1.00 69.31 100 LYS A CA 1
ATOM 752 C C . LYS A 1 100 ? -25.123 -11.584 13.531 1.00 69.31 100 LYS A C 1
ATOM 754 O O . LYS A 1 100 ? -23.906 -11.519 13.683 1.00 69.31 100 LYS A O 1
ATOM 759 N N . SER A 1 101 ? -25.871 -12.528 14.099 1.00 57.44 101 SER A N 1
ATOM 760 C CA . SER A 1 101 ? -25.327 -13.668 14.843 1.00 57.44 101 SER A CA 1
ATOM 761 C C . SER A 1 101 ? -24.525 -14.574 13.907 1.00 57.44 101 SER A C 1
ATOM 763 O O . SER A 1 101 ? -24.986 -15.637 13.498 1.00 57.44 101 SER A O 1
ATOM 765 N N . VAL A 1 102 ? -23.321 -14.153 13.523 1.00 63.09 102 VAL A N 1
ATOM 766 C CA . VAL A 1 102 ? -22.323 -15.054 12.954 1.00 63.09 102 VAL A CA 1
ATOM 767 C C . VAL A 1 102 ? -22.049 -16.090 14.040 1.00 63.09 102 VAL A C 1
ATOM 769 O O . VAL A 1 102 ? -21.756 -15.703 15.174 1.00 63.09 102 VAL A O 1
ATOM 772 N N . LYS A 1 103 ? -22.192 -17.388 13.729 1.00 59.44 103 LYS A N 1
ATOM 773 C CA . LYS A 1 103 ? -21.787 -18.474 14.634 1.00 59.44 103 LYS A CA 1
ATOM 774 C C . LYS A 1 103 ? -20.347 -18.198 15.062 1.00 59.44 103 LYS A C 1
ATOM 776 O O . LYS A 1 103 ? -19.416 -18.361 14.279 1.00 59.44 103 LYS A O 1
ATOM 781 N N . ARG A 1 104 ? -20.169 -17.711 16.287 1.00 61.56 104 AR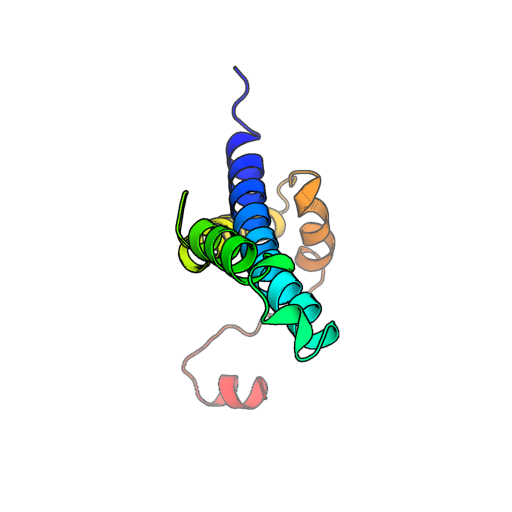G A N 1
ATOM 782 C CA . ARG A 1 104 ? -18.846 -17.499 16.857 1.00 61.56 104 ARG A CA 1
ATOM 783 C C . ARG A 1 104 ? -18.358 -18.856 17.312 1.00 61.56 104 ARG A C 1
ATOM 785 O O . ARG A 1 104 ? -18.815 -19.356 18.334 1.00 61.56 104 ARG A O 1
ATOM 792 N N . PHE A 1 105 ? -17.441 -19.436 16.555 1.00 63.50 105 PHE A N 1
ATOM 793 C CA . PHE A 1 105 ? -16.619 -20.497 17.102 1.00 63.50 105 PHE A CA 1
ATOM 794 C C . PHE A 1 105 ? -15.680 -19.873 18.126 1.00 63.50 105 PHE A C 1
ATOM 796 O O . PHE A 1 105 ? -14.885 -18.989 17.802 1.00 63.50 105 PHE A O 1
ATOM 803 N N . ALA A 1 106 ? -15.815 -20.288 19.383 1.00 65.62 106 ALA A N 1
ATOM 804 C CA . ALA A 1 106 ? -14.799 -20.007 20.378 1.00 65.62 106 ALA A CA 1
ATOM 805 C C . ALA A 1 106 ? -13.551 -20.778 19.948 1.00 65.62 106 ALA A C 1
ATOM 807 O O . ALA A 1 106 ? -13.537 -22.005 20.013 1.00 65.62 106 ALA A O 1
ATOM 808 N N . TRP A 1 107 ? -12.542 -20.068 19.439 1.00 67.31 107 TRP A N 1
ATOM 809 C CA . TRP A 1 107 ? -11.274 -20.696 19.097 1.00 67.31 107 TRP A CA 1
ATOM 810 C C . TRP A 1 107 ? -10.727 -21.389 20.349 1.00 67.31 107 TRP A C 1
ATOM 812 O O . TRP A 1 107 ? -10.607 -20.775 21.411 1.00 67.31 107 TRP A O 1
ATOM 822 N N . SER A 1 108 ? -10.478 -22.687 20.230 1.00 74.06 108 SER A N 1
ATOM 823 C CA . SER A 1 108 ? -9.964 -23.541 21.290 1.00 74.06 108 SER A CA 1
ATOM 824 C C . SER A 1 108 ? -8.935 -24.467 20.668 1.00 74.06 108 SER A C 1
ATOM 826 O O . SER A 1 108 ? -9.181 -25.017 19.596 1.00 74.06 108 SER A O 1
ATOM 828 N N . ASP A 1 109 ? -7.831 -24.702 21.374 1.00 75.69 109 ASP A N 1
ATOM 829 C CA . ASP A 1 109 ? -6.805 -25.683 20.991 1.00 75.69 109 ASP A CA 1
ATOM 830 C C . ASP A 1 109 ? -7.302 -27.141 21.069 1.00 75.69 109 ASP A C 1
ATOM 832 O O . ASP A 1 109 ? -6.564 -28.092 20.810 1.00 75.69 109 ASP A O 1
ATOM 836 N N . SER A 1 110 ? -8.569 -27.342 21.437 1.00 79.50 110 SER A N 1
ATOM 837 C CA . SER A 1 110 ? -9.193 -28.655 21.510 1.00 79.50 110 SER A CA 1
ATOM 838 C C . SER A 1 110 ? -9.497 -29.175 20.102 1.00 79.50 110 SER A C 1
ATOM 840 O O . SER A 1 110 ? -10.246 -28.562 19.341 1.00 79.50 110 SER A O 1
ATOM 842 N N . THR A 1 111 ? -9.004 -30.374 19.787 1.00 78.75 111 THR A N 1
ATOM 843 C CA . THR A 1 111 ? -9.240 -31.090 18.519 1.00 78.75 111 THR A CA 1
ATOM 844 C C . THR A 1 111 ? -10.710 -31.129 18.051 1.00 78.75 111 THR A C 1
ATOM 846 O O . THR A 1 111 ? -10.931 -30.995 16.848 1.00 78.75 111 THR A O 1
ATOM 849 N N . PRO A 1 112 ? -11.729 -31.249 18.934 1.00 76.94 112 PRO A N 1
ATOM 850 C CA . PRO A 1 112 ? -13.137 -31.242 18.525 1.00 76.94 112 PRO A CA 1
ATOM 851 C C . PRO A 1 112 ? -13.566 -29.957 17.808 1.00 76.94 112 PRO A C 1
ATOM 853 O O . PRO A 1 112 ? -14.335 -30.017 16.857 1.00 76.94 112 PRO A O 1
ATOM 856 N N . VAL A 1 113 ? -13.033 -28.806 18.226 1.00 73.38 113 VAL A N 1
ATOM 857 C CA . VAL A 1 113 ? -13.390 -27.493 17.667 1.00 73.38 113 VAL A CA 1
ATOM 858 C C . VAL A 1 113 ? -12.799 -27.303 16.270 1.00 73.38 113 VAL A C 1
ATOM 860 O O . VAL A 1 113 ? -13.417 -26.675 15.418 1.00 73.38 113 VAL A O 1
ATOM 863 N N . ILE A 1 114 ? -11.624 -27.886 16.015 1.00 72.88 114 ILE A N 1
ATOM 864 C CA . ILE A 1 114 ? -10.977 -27.860 14.697 1.00 72.88 114 ILE A CA 1
ATOM 865 C C . ILE A 1 114 ? -11.777 -28.700 13.696 1.00 72.88 114 ILE A C 1
ATOM 867 O O . ILE A 1 114 ? -11.958 -28.277 12.561 1.00 72.88 114 ILE A O 1
ATOM 871 N N . ILE A 1 115 ? -12.283 -29.863 14.121 1.00 75.56 115 ILE A N 1
ATOM 872 C CA . ILE A 1 115 ? -13.094 -30.746 13.269 1.00 75.56 115 ILE A CA 1
ATOM 873 C C . ILE A 1 115 ? -14.445 -30.103 12.937 1.00 75.56 115 ILE A C 1
ATOM 875 O O . ILE A 1 115 ? -14.925 -30.255 11.826 1.00 75.56 115 ILE A O 1
ATOM 879 N N . GLU A 1 116 ? -15.049 -29.367 13.872 1.00 72.25 116 GLU A N 1
ATOM 880 C CA . GLU A 1 116 ? -16.345 -28.703 13.661 1.00 72.25 116 GLU A CA 1
ATOM 881 C C . GLU A 1 116 ? -16.246 -27.424 12.799 1.00 72.25 116 GLU A C 1
ATOM 883 O O . GLU A 1 116 ? -17.259 -26.914 12.317 1.00 72.25 116 GLU A O 1
ATOM 888 N N . ALA A 1 117 ? -15.032 -26.893 12.617 1.00 65.19 117 ALA A N 1
ATOM 889 C CA . ALA A 1 117 ? -14.757 -25.714 11.799 1.00 65.19 117 ALA A CA 1
ATOM 890 C C . ALA A 1 117 ? -14.489 -26.029 10.311 1.00 65.19 117 ALA A C 1
ATOM 892 O O . ALA A 1 117 ? -14.519 -25.099 9.500 1.00 65.19 117 ALA A O 1
ATOM 893 N N . PHE A 1 118 ? -14.218 -27.295 9.969 1.00 57.19 118 PHE A N 1
ATOM 894 C CA . PHE A 1 118 ? -14.019 -27.795 8.600 1.00 57.19 118 PHE A CA 1
ATOM 895 C C . PHE A 1 118 ? -15.278 -28.489 8.071 1.00 57.19 118 PHE A C 1
ATOM 897 O O . PHE A 1 118 ? -15.542 -28.338 6.856 1.00 57.19 118 PHE A O 1
#